Protein AF-A0A6M0BYI7-F1 (afdb_monomer_lite)

Radius of gyration: 21.2 Å; chains: 1; bounding box: 32×44×58 Å

pLDDT: mean 77.03, std 17.17, range [41.66, 93.19]

Secondary structure (DSSP, 8-state):
-HHHHT--TTT-EEEEEEETTEEEEEEE-S-SS-HHHHHHHHHHTGGGG-TT-----------PPPP-

Foldseek 3Di:
DVCVVPDDQQFWDWDWDDDDPDIDIDIGGRHPGGPVVVVVVCVVCVVVVDPPPPVPPDDPDDDDDDDD

Sequence (68 aa):
MEVVDNYYPTTEVVLLLESFEQVTFFYLKNLPITPPECYEQVCKTWDEFQPGVSVNSGSCDQVQPSTM

Structure (mmCIF, N/CA/C/O backbone):
data_AF-A0A6M0BYI7-F1
#
_entry.id   AF-A0A6M0BYI7-F1
#
loop_
_atom_site.group_PDB
_atom_site.id
_atom_site.type_symbol
_atom_site.label_atom_id
_atom_site.label_alt_id
_atom_site.label_comp_id
_atom_site.label_asym_id
_atom_site.label_entity_id
_atom_site.label_seq_id
_atom_site.pdbx_PDB_ins_code
_atom_site.Cartn_x
_atom_site.Cartn_y
_atom_site.Cartn_z
_atom_site.occupancy
_atom_site.B_iso_or_equiv
_atom_site.auth_seq_id
_atom_site.auth_comp_id
_atom_site.auth_asym_id
_atom_site.auth_atom_id
_atom_site.pdbx_PDB_model_num
ATOM 1 N N . MET A 1 1 ? -9.392 4.737 -19.099 1.00 53.09 1 MET A N 1
ATOM 2 C CA . MET A 1 1 ? -8.921 3.800 -18.056 1.00 53.09 1 MET A CA 1
ATOM 3 C C . MET A 1 1 ? -7.388 3.814 -18.012 1.00 53.09 1 MET A C 1
ATOM 5 O O . MET A 1 1 ? -6.774 2.781 -17.864 1.00 53.09 1 MET A O 1
ATOM 9 N N . GLU A 1 2 ? -6.746 4.986 -18.112 1.00 55.38 2 GLU A N 1
ATOM 10 C CA . GLU A 1 2 ? -5.286 5.073 -18.344 1.00 55.38 2 GLU A CA 1
ATOM 11 C C . GLU A 1 2 ? -4.422 4.841 -17.093 1.00 55.38 2 GLU A C 1
ATOM 13 O O . GLU A 1 2 ? -3.219 4.621 -17.196 1.00 55.38 2 GLU A O 1
ATOM 18 N N . VAL A 1 3 ? -5.012 4.903 -15.895 1.00 56.09 3 VAL A N 1
ATOM 19 C CA . VAL A 1 3 ? -4.272 4.722 -14.633 1.00 56.09 3 VAL A CA 1
ATOM 20 C C . VAL A 1 3 ? -3.936 3.248 -14.390 1.00 56.09 3 VAL A C 1
ATOM 22 O O . VAL A 1 3 ? -2.889 2.955 -13.826 1.00 56.09 3 VAL A O 1
ATOM 25 N N . VAL A 1 4 ? -4.794 2.327 -14.849 1.00 60.88 4 VAL A N 1
ATOM 26 C CA . VAL A 1 4 ? -4.570 0.877 -14.717 1.00 60.88 4 VAL A CA 1
ATOM 27 C C . VAL A 1 4 ? -3.439 0.422 -15.642 1.00 60.88 4 VAL A C 1
ATOM 29 O O . VAL A 1 4 ? -2.625 -0.404 -15.246 1.00 60.88 4 VAL A O 1
ATOM 32 N N . ASP A 1 5 ? -3.341 1.023 -16.830 1.00 72.62 5 ASP A N 1
ATOM 33 C CA . ASP A 1 5 ? -2.339 0.659 -17.839 1.00 72.62 5 ASP A CA 1
ATOM 34 C C . ASP A 1 5 ? -0.910 1.088 -17.457 1.00 72.62 5 ASP A C 1
ATOM 36 O O . ASP A 1 5 ? 0.057 0.545 -17.983 1.00 72.62 5 ASP A O 1
ATOM 40 N N . ASN A 1 6 ? -0.768 2.044 -16.531 1.00 83.19 6 ASN A N 1
ATOM 41 C CA . ASN A 1 6 ? 0.517 2.626 -16.128 1.00 83.19 6 ASN A CA 1
ATOM 42 C C . ASN A 1 6 ? 0.892 2.341 -14.666 1.00 83.19 6 ASN A C 1
ATOM 44 O O . ASN A 1 6 ? 1.757 3.025 -14.122 1.00 83.19 6 ASN A O 1
ATOM 48 N N . TYR A 1 7 ? 0.225 1.387 -14.016 1.00 86.44 7 TYR A N 1
ATOM 49 C CA . TYR A 1 7 ? 0.523 1.010 -12.637 1.00 86.44 7 TYR A CA 1
ATOM 50 C C . TYR A 1 7 ? 1.797 0.160 -12.551 1.00 86.44 7 TYR A C 1
ATOM 52 O O . TYR A 1 7 ? 1.901 -0.884 -13.201 1.00 86.44 7 TYR A O 1
ATOM 60 N N . TYR A 1 8 ? 2.739 0.573 -11.703 1.00 89.12 8 TYR A N 1
ATOM 61 C CA . TYR A 1 8 ? 3.984 -0.148 -11.438 1.00 89.12 8 TYR A CA 1
ATOM 62 C C . TYR A 1 8 ? 3.946 -0.829 -10.059 1.00 89.12 8 TYR A C 1
ATOM 64 O O . TYR A 1 8 ? 4.283 -0.206 -9.052 1.00 89.12 8 TYR A O 1
ATOM 72 N N . PRO A 1 9 ? 3.615 -2.133 -9.975 1.00 86.69 9 PRO A N 1
ATOM 73 C CA . PRO A 1 9 ? 3.386 -2.827 -8.701 1.00 86.69 9 PRO A CA 1
ATOM 74 C C . PRO A 1 9 ? 4.627 -2.961 -7.810 1.00 86.69 9 PRO A C 1
ATOM 76 O O . PRO A 1 9 ? 4.518 -3.395 -6.668 1.00 86.69 9 PRO A O 1
ATOM 79 N N . THR A 1 10 ? 5.816 -2.643 -8.321 1.00 90.94 10 THR A N 1
ATOM 80 C CA . THR A 1 10 ? 7.065 -2.677 -7.553 1.00 90.94 10 THR A CA 1
ATOM 81 C C . THR A 1 10 ? 7.324 -1.385 -6.788 1.00 90.94 10 THR A C 1
ATOM 83 O O . THR A 1 10 ? 8.036 -1.419 -5.792 1.00 90.94 10 THR A O 1
ATOM 86 N N . THR A 1 11 ? 6.771 -0.252 -7.220 1.00 92.12 11 THR A N 1
ATOM 87 C CA . THR A 1 11 ? 7.070 1.074 -6.647 1.00 92.12 11 THR A CA 1
ATOM 88 C C . THR A 1 11 ? 5.823 1.907 -6.369 1.00 92.12 11 THR A C 1
ATOM 90 O O . THR A 1 11 ? 5.933 3.031 -5.875 1.00 92.12 11 THR A O 1
ATOM 93 N N . GLU A 1 12 ? 4.640 1.379 -6.669 1.00 91.69 12 GLU A N 1
ATOM 94 C CA . GLU A 1 12 ? 3.367 2.064 -6.507 1.00 91.69 12 GLU A CA 1
ATOM 95 C C . GLU A 1 12 ? 2.349 1.168 -5.791 1.00 91.69 12 GLU A C 1
ATOM 97 O O . GLU A 1 12 ? 2.388 -0.056 -5.907 1.00 91.69 12 GLU A O 1
ATOM 102 N N . VAL A 1 13 ? 1.428 1.788 -5.045 1.00 89.69 13 VAL A N 1
ATOM 103 C CA . VAL A 1 13 ? 0.303 1.119 -4.368 1.00 89.69 13 VAL A CA 1
ATOM 104 C C . VAL A 1 13 ? -0.935 1.995 -4.464 1.00 89.69 13 VAL A C 1
ATOM 106 O O . VAL A 1 13 ? -0.877 3.206 -4.234 1.00 89.69 13 VAL A O 1
ATOM 109 N N . VAL A 1 14 ? -2.071 1.363 -4.748 1.00 88.56 14 VAL A N 1
ATOM 110 C CA . VAL A 1 14 ? -3.393 1.975 -4.621 1.00 88.56 14 VAL A CA 1
ATOM 111 C C . VAL A 1 14 ? -4.074 1.404 -3.382 1.00 88.56 14 VAL A C 1
ATOM 113 O O . VAL A 1 14 ? -4.258 0.194 -3.281 1.00 88.56 14 VAL A O 1
ATOM 116 N N . LEU A 1 15 ? -4.448 2.272 -2.441 1.00 88.12 15 LEU A N 1
ATOM 117 C CA . LEU A 1 15 ? -5.202 1.904 -1.244 1.00 88.12 15 LEU A CA 1
ATOM 118 C C . LEU A 1 15 ? -6.623 2.442 -1.354 1.00 88.12 15 LEU A C 1
ATOM 120 O O . LEU A 1 15 ? -6.824 3.625 -1.633 1.00 88.12 15 LEU A O 1
ATOM 124 N N . LEU A 1 16 ? -7.592 1.576 -1.083 1.00 91.69 16 LEU A N 1
ATOM 125 C CA . LEU A 1 16 ? -8.980 1.945 -0.854 1.00 91.69 16 LEU A CA 1
ATOM 126 C C . LEU A 1 16 ? -9.243 1.774 0.638 1.00 91.69 16 LEU A C 1
ATOM 128 O O . LEU A 1 16 ? -9.121 0.670 1.164 1.00 91.69 16 LEU A O 1
ATOM 132 N N . LEU A 1 17 ? -9.579 2.872 1.310 1.00 90.38 17 LEU A N 1
ATOM 133 C CA . LEU A 1 17 ? -10.013 2.861 2.701 1.00 90.38 17 LEU A CA 1
ATOM 134 C C . LEU A 1 17 ? -11.491 3.215 2.746 1.00 90.38 17 LEU A C 1
ATOM 136 O O . LEU A 1 17 ? -11.893 4.272 2.264 1.00 90.38 17 LEU A O 1
ATOM 140 N N . GLU A 1 18 ? -12.282 2.330 3.333 1.00 93.19 18 GLU A N 1
ATOM 141 C CA . GLU A 1 18 ? -13.712 2.519 3.529 1.00 93.19 18 GLU A CA 1
ATOM 142 C C . GLU A 1 18 ? -14.011 2.593 5.026 1.00 93.19 18 GLU A C 1
ATOM 144 O O . GLU A 1 18 ? -13.525 1.781 5.817 1.00 93.19 18 GLU A O 1
ATOM 149 N N . SER A 1 19 ? -14.794 3.594 5.418 1.00 91.38 19 SER A N 1
ATOM 150 C CA . SER A 1 19 ? -15.311 3.745 6.773 1.00 91.38 19 SER A CA 1
ATOM 151 C C . SER A 1 19 ? -16.710 4.342 6.711 1.00 91.38 19 SER A C 1
ATOM 153 O O . SER A 1 19 ? -16.898 5.481 6.279 1.00 91.38 19 SER A O 1
ATOM 155 N N . PHE A 1 20 ? -17.696 3.563 7.156 1.00 91.12 20 PHE A N 1
ATOM 156 C CA . PHE A 1 20 ? -19.117 3.896 7.049 1.00 91.12 20 PHE A CA 1
ATOM 157 C C . PHE A 1 20 ? -19.503 4.254 5.604 1.00 91.12 20 PHE A C 1
ATOM 159 O O . PHE A 1 20 ? -19.383 3.424 4.715 1.00 91.12 20 PHE A O 1
ATOM 166 N N . GLU A 1 21 ? -19.960 5.483 5.371 1.00 91.69 21 GLU A N 1
ATOM 167 C CA . GLU A 1 21 ? -20.380 5.985 4.058 1.00 91.69 21 GLU A CA 1
ATOM 168 C C . GLU A 1 21 ? -19.257 6.740 3.324 1.00 91.69 21 GLU A C 1
ATOM 170 O O . GLU A 1 21 ? -19.494 7.371 2.294 1.00 91.69 21 GLU A O 1
ATOM 175 N N . GLN A 1 22 ? -18.034 6.725 3.861 1.00 91.44 22 GLN A N 1
ATOM 176 C CA . GLN A 1 22 ? -16.893 7.432 3.291 1.00 91.44 22 GLN A CA 1
ATOM 177 C C . GLN A 1 22 ? -15.890 6.444 2.712 1.00 91.44 22 GLN A C 1
ATOM 179 O O . GLN A 1 22 ? -15.416 5.535 3.392 1.00 91.44 22 GLN A O 1
ATOM 184 N N . VAL A 1 23 ? -15.513 6.684 1.459 1.00 92.19 23 VAL A N 1
ATOM 185 C CA . VAL A 1 23 ? -14.409 5.994 0.799 1.00 92.19 23 VAL A CA 1
ATOM 186 C C . VAL A 1 23 ? -13.325 7.001 0.451 1.00 92.19 23 VAL A C 1
ATOM 188 O O . VAL A 1 23 ? -13.603 8.094 -0.044 1.00 92.19 23 VAL A O 1
ATOM 191 N N . THR A 1 24 ? -12.077 6.638 0.720 1.00 92.19 24 THR A N 1
ATOM 192 C CA . THR A 1 24 ? -10.904 7.416 0.326 1.00 92.19 24 THR A CA 1
ATOM 193 C C . THR A 1 24 ? -9.958 6.540 -0.473 1.00 92.19 24 THR A C 1
ATOM 195 O O . THR A 1 24 ? -9.671 5.403 -0.099 1.00 92.19 24 THR A O 1
ATOM 198 N N . PHE A 1 25 ? -9.453 7.098 -1.568 1.00 90.50 25 PHE A N 1
ATOM 199 C CA . PHE A 1 25 ? -8.444 6.469 -2.403 1.00 90.50 25 PHE A CA 1
ATOM 200 C C . PHE A 1 25 ? -7.106 7.165 -2.198 1.00 90.50 25 PHE A C 1
ATOM 202 O O . PHE A 1 25 ? -7.016 8.389 -2.302 1.00 90.50 25 PHE A O 1
ATOM 209 N N . PHE A 1 26 ? -6.061 6.379 -1.969 1.00 88.81 26 PHE A N 1
ATOM 210 C CA . PHE A 1 26 ? -4.686 6.859 -1.970 1.00 88.81 26 PHE A CA 1
ATOM 211 C C . PHE A 1 26 ? -3.932 6.199 -3.109 1.00 88.81 26 PHE A C 1
ATOM 213 O O . PHE A 1 26 ? -3.969 4.979 -3.256 1.00 88.81 26 PHE A O 1
ATOM 220 N N . TYR A 1 27 ? -3.227 7.009 -3.893 1.00 90.56 27 TYR A N 1
ATOM 221 C CA . TYR A 1 27 ? -2.288 6.519 -4.887 1.00 90.56 27 TYR A CA 1
ATOM 222 C C . TYR A 1 27 ? -0.882 6.956 -4.497 1.00 90.56 27 TYR A C 1
ATOM 224 O O . TYR A 1 27 ? -0.522 8.127 -4.628 1.00 90.56 27 TYR A O 1
ATOM 232 N N . LEU A 1 28 ? -0.111 6.011 -3.972 1.00 88.94 28 LEU A N 1
ATOM 233 C CA . LEU A 1 28 ? 1.259 6.233 -3.534 1.00 88.94 28 LEU A CA 1
ATOM 234 C C . LEU A 1 28 ? 2.213 5.796 -4.642 1.00 88.94 28 LEU A C 1
ATOM 236 O O . LEU A 1 28 ? 2.047 4.721 -5.215 1.00 88.94 28 LEU A O 1
ATOM 240 N N . LYS A 1 29 ? 3.211 6.633 -4.927 1.00 90.31 29 LYS A N 1
ATOM 241 C CA . LYS A 1 29 ? 4.211 6.410 -5.976 1.00 90.31 29 LYS A CA 1
ATOM 242 C C . LYS A 1 29 ? 5.619 6.587 -5.442 1.00 90.31 29 LYS A C 1
ATOM 244 O O . LYS A 1 29 ? 5.811 7.288 -4.450 1.00 90.31 29 LYS A O 1
ATOM 249 N N . ASN A 1 30 ? 6.591 6.041 -6.171 1.00 92.06 30 ASN A N 1
ATOM 250 C CA . ASN A 1 30 ? 8.016 6.129 -5.840 1.00 92.06 30 ASN A CA 1
ATOM 251 C C . ASN A 1 30 ? 8.309 5.589 -4.435 1.00 92.06 30 ASN A C 1
ATOM 253 O O . ASN A 1 30 ? 9.059 6.194 -3.669 1.00 92.06 30 ASN A O 1
ATOM 257 N N . LEU A 1 31 ? 7.669 4.473 -4.084 1.00 89.81 31 LEU A N 1
ATOM 258 C CA . LEU A 1 31 ? 7.881 3.840 -2.796 1.00 89.81 31 LEU A CA 1
ATOM 259 C C . LEU A 1 31 ? 9.357 3.438 -2.652 1.00 89.81 31 LEU A C 1
ATOM 261 O O . LEU A 1 31 ? 9.933 2.877 -3.586 1.00 89.81 31 LEU A O 1
ATOM 265 N N . PRO A 1 32 ? 9.974 3.711 -1.490 1.00 88.50 32 PRO A N 1
ATOM 266 C CA . PRO A 1 32 ? 11.379 3.385 -1.249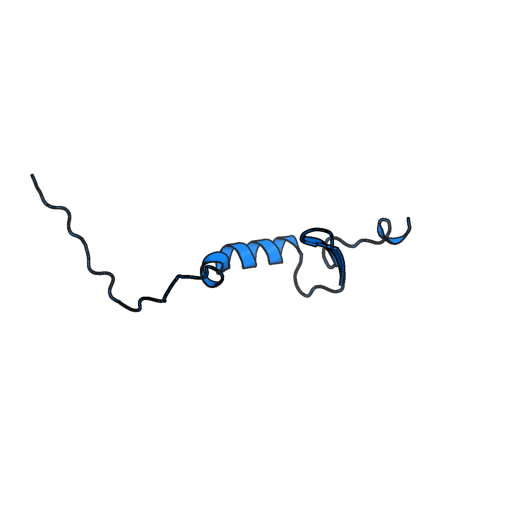 1.00 88.50 32 PRO A CA 1
ATOM 267 C C . PRO A 1 32 ? 11.620 1.878 -1.075 1.00 88.50 32 PRO A C 1
ATOM 269 O O . PRO A 1 32 ? 12.763 1.435 -1.114 1.00 88.50 32 PRO A O 1
ATOM 272 N N . ILE A 1 33 ? 10.553 1.106 -0.859 1.00 88.19 33 ILE A N 1
ATOM 273 C CA . ILE A 1 33 ? 10.547 -0.341 -0.665 1.00 88.19 33 ILE A CA 1
ATOM 274 C C . ILE A 1 33 ? 9.351 -0.930 -1.412 1.00 88.19 33 ILE A C 1
ATOM 276 O O . ILE A 1 33 ? 8.308 -0.273 -1.521 1.00 88.19 33 ILE A O 1
ATOM 280 N N . THR A 1 34 ? 9.493 -2.143 -1.946 1.00 89.50 34 THR A N 1
ATOM 281 C CA . THR A 1 34 ? 8.411 -2.739 -2.732 1.00 89.50 34 THR A CA 1
ATOM 282 C C . THR A 1 34 ? 7.211 -3.090 -1.843 1.00 89.50 34 THR A C 1
ATOM 284 O O . THR A 1 34 ? 7.379 -3.368 -0.651 1.00 89.50 34 THR A O 1
ATOM 287 N N . PRO A 1 35 ? 5.979 -3.109 -2.380 1.00 88.19 35 PRO A N 1
ATOM 288 C CA . PRO A 1 35 ? 4.794 -3.405 -1.575 1.00 88.19 35 PRO A CA 1
ATOM 289 C C . PRO A 1 35 ? 4.829 -4.769 -0.860 1.00 88.19 35 PRO A C 1
ATOM 291 O O . PRO A 1 35 ? 4.468 -4.803 0.318 1.00 88.19 35 PRO A O 1
ATOM 294 N N . PRO A 1 36 ? 5.300 -5.874 -1.484 1.00 88.06 36 PRO A N 1
ATOM 295 C CA . PRO A 1 36 ? 5.456 -7.148 -0.780 1.00 88.06 36 PRO A CA 1
ATOM 296 C C . PRO A 1 36 ? 6.438 -7.067 0.394 1.00 88.06 36 PRO A C 1
ATOM 298 O O . PRO A 1 36 ? 6.129 -7.529 1.489 1.00 88.06 36 PRO A O 1
ATOM 301 N N . GLU A 1 37 ? 7.591 -6.424 0.201 1.00 89.19 37 GLU A N 1
ATOM 302 C CA . GLU A 1 37 ? 8.597 -6.261 1.258 1.00 89.19 37 GLU A CA 1
ATOM 303 C C . GLU A 1 37 ? 8.089 -5.360 2.396 1.00 89.19 37 GLU A C 1
ATOM 305 O O . GLU A 1 37 ? 8.347 -5.633 3.568 1.00 89.19 37 GLU A O 1
ATOM 310 N N . CYS A 1 38 ? 7.328 -4.311 2.067 1.00 86.00 38 CYS A N 1
ATOM 311 C CA . CYS A 1 38 ? 6.659 -3.453 3.044 1.00 86.00 38 CYS A CA 1
ATOM 312 C C . CYS A 1 38 ? 5.683 -4.258 3.916 1.00 86.00 38 CYS A C 1
ATOM 314 O O . CYS A 1 38 ? 5.729 -4.168 5.144 1.00 86.00 38 CYS A O 1
ATOM 316 N N . TYR A 1 39 ? 4.844 -5.094 3.293 1.00 84.88 39 TYR A N 1
ATOM 317 C CA . TYR A 1 39 ? 3.909 -5.967 4.006 1.00 84.88 39 TYR A CA 1
ATOM 318 C C . TYR A 1 39 ? 4.639 -6.927 4.953 1.00 84.88 39 TYR A C 1
ATOM 320 O O . TYR A 1 39 ? 4.277 -7.029 6.124 1.00 84.88 39 TYR A O 1
ATOM 328 N N . GLU A 1 40 ? 5.715 -7.570 4.490 1.00 90.94 40 GLU A N 1
ATOM 329 C CA . GLU A 1 40 ? 6.519 -8.454 5.339 1.00 90.94 40 GLU A CA 1
ATOM 330 C C . GLU A 1 40 ? 7.105 -7.738 6.561 1.00 90.94 40 GLU A C 1
ATOM 332 O O . GLU A 1 40 ? 7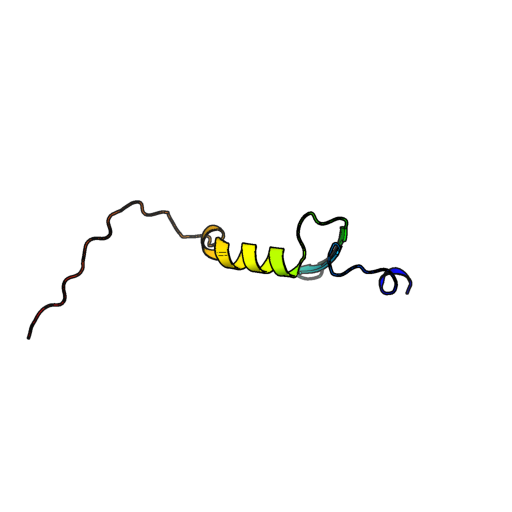.161 -8.324 7.643 1.00 90.94 40 GLU A O 1
ATOM 337 N N . GLN A 1 41 ? 7.553 -6.488 6.408 1.00 88.75 41 GLN A N 1
ATOM 338 C CA . GLN A 1 41 ? 8.078 -5.704 7.528 1.00 88.75 41 GLN A CA 1
ATOM 339 C C . GLN A 1 41 ? 6.994 -5.388 8.554 1.00 88.75 41 GLN A C 1
ATOM 341 O O . GLN A 1 41 ? 7.207 -5.641 9.737 1.00 88.75 41 GLN A O 1
ATOM 346 N N . VAL A 1 42 ? 5.828 -4.918 8.104 1.00 86.38 42 VAL A N 1
ATOM 347 C CA . VAL A 1 42 ? 4.687 -4.635 8.990 1.00 86.38 42 VAL A CA 1
ATOM 348 C C . VAL A 1 42 ? 4.241 -5.896 9.729 1.00 86.38 42 VAL A C 1
ATOM 350 O O . VAL A 1 42 ? 3.952 -5.835 10.919 1.00 86.38 42 VAL A O 1
ATOM 353 N N . CYS A 1 43 ? 4.230 -7.057 9.067 1.00 88.25 43 CYS A N 1
ATOM 354 C CA . CYS A 1 43 ? 3.925 -8.324 9.730 1.00 88.25 43 CYS A CA 1
ATOM 355 C C . CYS A 1 43 ? 4.964 -8.700 10.795 1.00 88.25 43 CYS A C 1
ATOM 357 O O . CYS A 1 43 ? 4.591 -9.202 11.851 1.00 88.25 43 CYS A O 1
ATOM 359 N N . LYS A 1 44 ? 6.258 -8.458 10.543 1.00 90.94 44 LYS A N 1
ATOM 360 C CA . LYS A 1 44 ? 7.336 -8.736 11.511 1.00 90.94 44 LYS A CA 1
ATOM 361 C C . LYS A 1 44 ? 7.279 -7.824 12.734 1.00 90.94 44 LYS A C 1
ATOM 363 O O . LYS A 1 44 ? 7.645 -8.265 13.816 1.00 90.94 44 LYS A O 1
ATOM 368 N N . THR A 1 45 ? 6.838 -6.580 12.567 1.00 87.44 45 THR A N 1
ATOM 369 C CA . THR A 1 45 ? 6.717 -5.595 13.654 1.00 87.44 45 THR A CA 1
ATOM 370 C C . THR A 1 45 ? 5.284 -5.444 14.159 1.00 87.44 45 THR A C 1
ATOM 372 O O . THR A 1 45 ? 4.990 -4.516 14.907 1.00 87.44 45 THR A O 1
ATOM 375 N N . TRP A 1 46 ? 4.381 -6.362 13.791 1.00 85.75 46 TRP A N 1
ATOM 376 C CA . TRP A 1 46 ? 2.955 -6.278 14.119 1.00 85.75 46 TRP A CA 1
ATOM 377 C C . TRP A 1 46 ? 2.691 -6.153 15.624 1.00 85.75 46 TRP A C 1
ATOM 379 O O . TRP A 1 46 ? 1.773 -5.447 16.041 1.00 85.75 46 TRP A O 1
ATOM 389 N N . ASP A 1 47 ? 3.536 -6.782 16.442 1.00 85.31 47 ASP A N 1
ATOM 390 C CA . ASP A 1 47 ? 3.451 -6.722 17.902 1.00 85.31 47 ASP A CA 1
ATOM 391 C C . ASP A 1 47 ? 3.602 -5.295 18.462 1.00 85.31 47 ASP A C 1
ATOM 393 O O . ASP A 1 47 ? 3.013 -4.988 19.497 1.00 85.31 47 ASP A O 1
ATOM 397 N N . GLU A 1 48 ? 4.302 -4.389 17.765 1.00 85.62 48 GLU A N 1
ATOM 398 C CA . GLU A 1 48 ? 4.447 -2.977 18.163 1.00 85.62 48 GLU A CA 1
ATOM 399 C C . GLU A 1 48 ? 3.143 -2.180 18.008 1.00 85.62 48 GLU A C 1
ATOM 401 O O . GLU A 1 48 ? 2.948 -1.156 18.666 1.00 85.62 48 GLU A O 1
ATOM 406 N N . PHE A 1 49 ? 2.234 -2.647 17.150 1.00 80.44 49 PHE A N 1
ATOM 407 C CA . PHE A 1 49 ? 0.980 -1.966 16.831 1.00 80.44 49 PHE A CA 1
ATOM 408 C C . PHE A 1 49 ? -0.208 -2.487 17.645 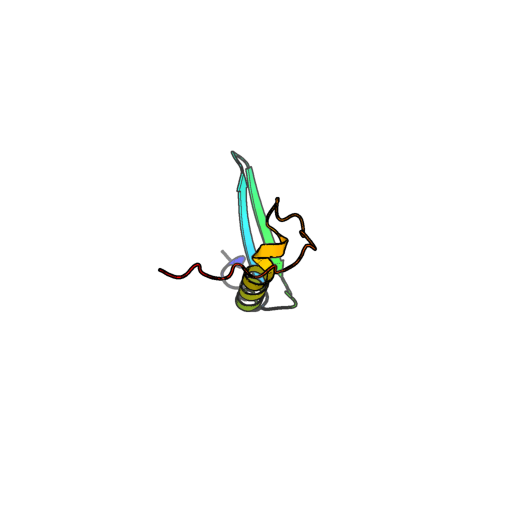1.00 80.44 49 PHE A C 1
ATOM 410 O O . PHE A 1 49 ? -1.326 -2.003 17.457 1.00 80.44 49 PHE A O 1
ATOM 417 N N . GLN A 1 50 ? 0.003 -3.447 18.556 1.00 78.50 50 GLN A N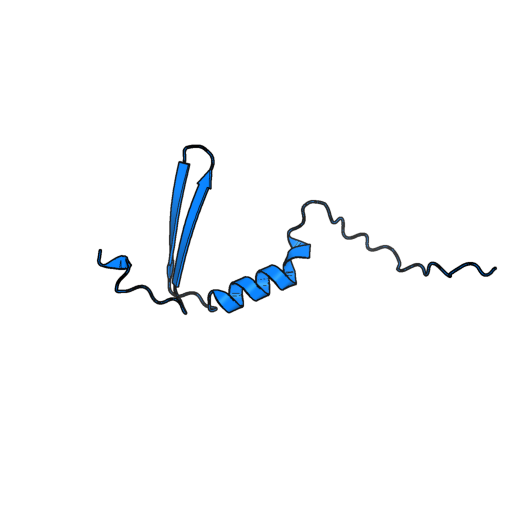 1
ATOM 418 C CA . GLN A 1 50 ? -1.058 -3.973 19.412 1.00 78.50 50 GLN A CA 1
ATOM 419 C C . GLN A 1 50 ? -1.378 -2.994 20.555 1.00 78.50 50 GLN A C 1
ATOM 421 O O . GLN A 1 50 ? -0.571 -2.829 21.478 1.00 78.50 50 GLN A O 1
ATOM 426 N N . PRO A 1 51 ? -2.568 -2.358 20.562 1.00 68.75 51 PRO A N 1
ATOM 427 C CA . PRO A 1 51 ? -2.953 -1.450 21.631 1.00 68.75 51 PRO A CA 1
ATOM 428 C C . PRO A 1 51 ? -3.246 -2.277 22.889 1.00 68.75 51 PRO A C 1
ATOM 430 O O . PRO A 1 51 ? -4.315 -2.869 23.015 1.00 68.75 51 PRO A O 1
ATOM 433 N N . GLY A 1 52 ? -2.282 -2.357 23.809 1.00 65.69 52 GLY A N 1
ATOM 434 C CA . GLY A 1 52 ? -2.441 -3.086 25.074 1.00 65.69 52 GLY A CA 1
ATOM 435 C C . GLY A 1 52 ? -1.257 -3.950 25.501 1.00 65.69 52 GLY A C 1
ATOM 436 O O . GLY A 1 52 ? -1.271 -4.450 26.625 1.00 65.69 52 GLY A O 1
ATOM 437 N N . VAL A 1 53 ? -0.213 -4.096 24.677 1.00 59.12 53 VAL A N 1
ATOM 438 C CA . VAL A 1 53 ? 1.068 -4.630 25.160 1.00 59.12 53 VAL A CA 1
ATOM 439 C C . VAL A 1 53 ? 1.775 -3.511 25.917 1.00 59.12 53 VAL A C 1
ATOM 441 O O . VAL A 1 53 ? 2.598 -2.769 25.385 1.00 59.12 53 VAL A O 1
ATOM 444 N N . SER A 1 54 ? 1.440 -3.356 27.196 1.00 57.53 54 SER A N 1
ATOM 445 C CA . SER A 1 54 ? 2.387 -2.772 28.138 1.00 57.53 54 SER A CA 1
ATOM 446 C C . SER A 1 54 ? 3.656 -3.608 28.000 1.00 57.53 54 SER A C 1
ATOM 448 O O . SER A 1 54 ? 3.615 -4.814 28.254 1.00 57.53 54 SER A O 1
ATOM 450 N N . VAL A 1 55 ? 4.769 -3.002 27.581 1.00 58.25 55 VAL A N 1
ATOM 451 C CA . VAL A 1 55 ? 6.093 -3.600 27.759 1.00 58.25 55 VAL A CA 1
ATOM 452 C C . VAL A 1 55 ? 6.260 -3.799 29.262 1.00 58.25 55 VAL A C 1
ATOM 454 O O . VAL A 1 55 ? 6.710 -2.912 29.983 1.00 58.25 55 VAL A O 1
ATOM 457 N N . ASN A 1 56 ? 5.830 -4.955 29.761 1.00 49.38 56 ASN A N 1
ATOM 458 C CA . ASN A 1 56 ? 6.217 -5.427 31.070 1.00 49.38 56 ASN A CA 1
ATOM 459 C C . ASN A 1 56 ? 7.679 -5.833 30.915 1.00 49.38 56 ASN A C 1
ATOM 461 O O . ASN A 1 56 ? 8.017 -6.976 30.620 1.00 49.38 56 ASN A O 1
ATOM 465 N N . SER A 1 57 ? 8.564 -4.854 31.089 1.00 54.47 57 SER A N 1
ATOM 466 C CA . SER A 1 57 ? 9.928 -5.105 31.523 1.00 54.47 57 SER A CA 1
ATOM 467 C C . SER A 1 57 ? 9.845 -5.744 32.912 1.00 54.47 57 SER A C 1
ATOM 469 O O . SER A 1 57 ? 9.866 -5.058 33.931 1.00 54.47 57 SER A O 1
ATOM 471 N N . GLY A 1 58 ? 9.653 -7.057 32.951 1.00 43.00 58 GLY A N 1
ATOM 472 C CA . GLY A 1 58 ? 9.496 -7.819 34.180 1.00 43.00 58 GLY A CA 1
ATOM 473 C C . GLY A 1 58 ? 9.723 -9.294 33.902 1.00 43.00 58 GLY A C 1
ATOM 474 O O . GLY A 1 58 ? 8.835 -9.953 33.384 1.00 43.00 58 GLY A O 1
ATOM 475 N N . SER A 1 59 ? 10.948 -9.727 34.207 1.00 44.12 59 SER A N 1
ATOM 476 C CA . SER A 1 59 ? 11.473 -11.089 34.364 1.00 44.12 59 SER A CA 1
ATOM 477 C C . SER A 1 59 ? 10.755 -12.237 33.644 1.00 44.12 59 SER A C 1
ATOM 479 O O . SER A 1 59 ? 9.629 -12.612 33.962 1.00 44.12 59 SER A O 1
ATOM 481 N N . CYS A 1 60 ? 11.499 -12.912 32.766 1.00 41.66 60 CYS A N 1
ATOM 482 C CA . CYS A 1 60 ? 11.287 -14.331 32.501 1.00 41.66 60 CYS A CA 1
ATOM 483 C C . CYS A 1 60 ? 11.621 -15.109 33.786 1.00 41.66 60 CYS A C 1
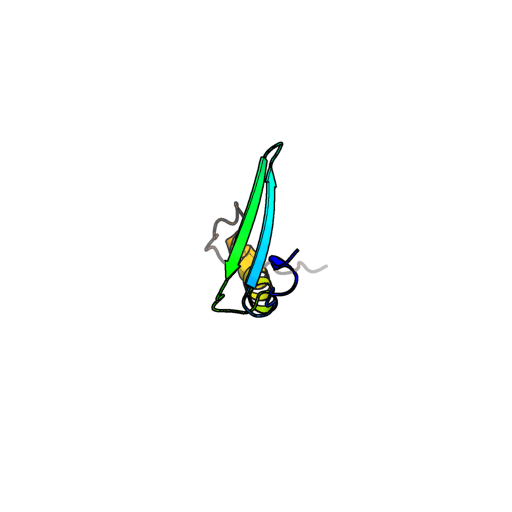ATOM 485 O O . CYS A 1 60 ? 12.726 -15.632 33.927 1.00 41.66 60 CYS A O 1
ATOM 487 N N . ASP A 1 61 ? 10.688 -15.159 34.737 1.00 45.34 61 ASP A N 1
ATOM 488 C CA . ASP A 1 61 ? 10.770 -16.117 35.831 1.00 45.34 61 ASP A CA 1
ATOM 489 C C . ASP A 1 61 ? 10.213 -17.452 35.339 1.00 45.34 61 ASP A C 1
ATOM 491 O O . ASP A 1 61 ? 9.029 -17.632 35.051 1.00 45.34 61 ASP A O 1
ATOM 495 N N . GLN A 1 62 ? 11.161 -18.371 35.193 1.00 51.25 62 GLN A N 1
ATOM 496 C CA . GLN A 1 62 ? 11.009 -19.797 34.966 1.00 51.25 62 GLN A CA 1
ATOM 497 C C . GLN A 1 62 ? 9.825 -20.375 35.757 1.00 51.25 62 GLN A C 1
ATOM 499 O O . GLN A 1 62 ? 9.866 -20.445 36.984 1.00 51.25 62 GLN 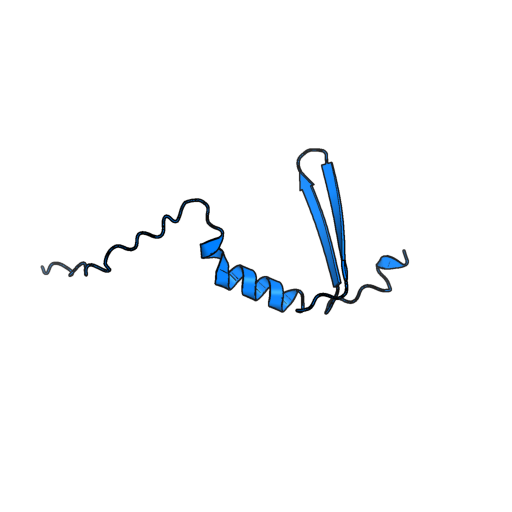A O 1
ATOM 504 N N . VAL A 1 63 ? 8.808 -20.888 35.064 1.00 48.53 63 VAL A N 1
ATOM 505 C CA . VAL A 1 63 ? 7.859 -21.826 35.674 1.00 48.53 63 VAL A CA 1
ATOM 506 C C . VAL A 1 63 ? 8.435 -23.230 35.492 1.00 48.53 63 VAL A C 1
ATOM 508 O O . VAL A 1 63 ? 8.380 -23.800 34.403 1.00 48.53 63 VAL A O 1
ATOM 511 N N . GLN A 1 64 ? 9.045 -23.768 36.552 1.00 53.09 64 GLN A N 1
ATOM 512 C CA . GLN A 1 64 ? 9.455 -25.174 36.604 1.00 53.09 64 GLN A CA 1
ATOM 513 C C . GLN A 1 64 ? 8.216 -26.091 36.598 1.00 53.09 64 GLN A C 1
ATOM 515 O O . GLN A 1 64 ? 7.241 -25.790 37.290 1.00 53.09 64 GLN A O 1
ATOM 520 N N . PRO A 1 65 ? 8.238 -27.228 35.880 1.00 48.78 65 PRO A N 1
ATOM 521 C CA . PRO A 1 65 ? 7.162 -28.208 35.951 1.00 48.78 65 PRO A CA 1
ATOM 522 C C . PRO A 1 65 ? 7.265 -29.026 37.249 1.00 48.78 65 PRO A C 1
ATOM 524 O O . PRO A 1 65 ? 8.313 -29.596 37.553 1.00 48.78 65 PRO A O 1
ATOM 527 N N . SER A 1 66 ? 6.170 -29.095 38.010 1.00 51.53 66 SER A N 1
ATOM 528 C CA . SER A 1 66 ? 6.047 -29.966 39.184 1.00 51.53 66 SER A CA 1
ATOM 529 C C . SER A 1 66 ? 5.955 -31.437 38.770 1.00 51.53 66 SER A C 1
ATOM 531 O O . SER A 1 66 ? 5.096 -31.818 37.977 1.00 51.53 66 SER A O 1
ATOM 533 N N . THR A 1 67 ? 6.839 -32.249 39.344 1.00 54.19 67 THR A N 1
ATOM 534 C CA . THR A 1 67 ? 6.871 -33.716 39.269 1.00 54.19 67 THR A CA 1
ATOM 535 C C . THR A 1 67 ? 5.611 -34.356 39.872 1.00 54.19 67 THR A C 1
ATOM 537 O O . THR A 1 67 ? 5.138 -33.908 40.918 1.00 54.19 67 THR A O 1
ATOM 540 N N . MET A 1 68 ? 5.132 -35.443 39.254 1.00 51.47 68 MET A N 1
ATOM 541 C CA . MET A 1 68 ? 4.476 -36.562 39.952 1.00 51.47 68 MET A CA 1
ATOM 542 C C . MET A 1 68 ? 5.433 -37.747 40.001 1.00 51.47 68 MET A C 1
ATOM 544 O O . MET A 1 68 ? 6.115 -37.975 38.976 1.00 51.47 68 MET A O 1
#